Protein AF-A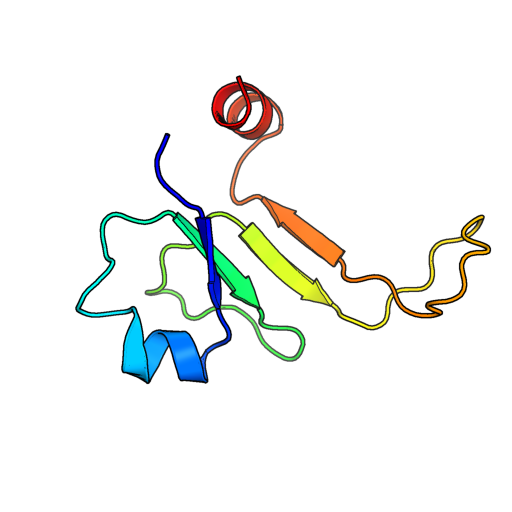0A1G4P316-F1 (afdb_monomer)

Radius of gyration: 14.1 Å; Cα contacts (8 Å, |Δi|>4): 101; chains: 1; bounding box: 40×27×31 Å

Mean predicted aligned error: 3.3 Å

pLDDT: mean 94.53, std 4.48, rang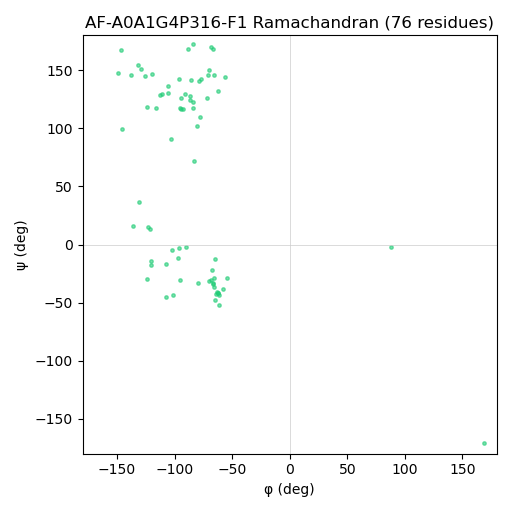e [67.81, 98.69]

Structure (mmCIF, N/CA/C/O backbone):
data_AF-A0A1G4P316-F1
#
_entry.id   AF-A0A1G4P316-F1
#
loop_
_atom_site.group_PDB
_atom_site.id
_atom_site.type_symbol
_atom_site.label_atom_id
_atom_site.label_alt_id
_atom_site.label_comp_id
_atom_site.label_asym_id
_atom_site.label_entity_id
_atom_site.label_seq_id
_atom_site.pdbx_PDB_ins_code
_atom_site.Cartn_x
_atom_site.Cartn_y
_atom_site.Cartn_z
_atom_site.occupancy
_atom_site.B_iso_or_equiv
_atom_site.auth_seq_id
_atom_site.auth_comp_id
_atom_site.auth_asym_id
_atom_site.auth_atom_id
_atom_site.pdbx_PDB_model_num
ATOM 1 N N . MET A 1 1 ? -1.485 -2.175 19.127 1.00 67.81 1 MET A N 1
ATOM 2 C CA . MET A 1 1 ? -1.034 -1.980 17.739 1.00 67.81 1 MET A CA 1
ATOM 3 C C . MET A 1 1 ? -1.902 -2.874 16.880 1.00 67.81 1 MET A C 1
ATOM 5 O O . MET A 1 1 ? -1.977 -4.064 17.174 1.00 67.81 1 MET A O 1
ATOM 9 N N . GLN A 1 2 ? -2.643 -2.287 15.948 1.00 85.50 2 GLN A N 1
ATOM 10 C CA . GLN A 1 2 ? -3.523 -3.019 15.041 1.00 85.50 2 GLN A CA 1
ATOM 11 C C . GLN A 1 2 ? -2.694 -3.479 13.835 1.00 85.50 2 GLN A C 1
ATOM 13 O O . GLN A 1 2 ? -1.778 -2.754 13.441 1.00 85.50 2 GLN A O 1
ATOM 18 N N . PRO A 1 3 ? -2.912 -4.689 13.299 1.00 92.75 3 PRO A N 1
ATOM 19 C CA . PRO A 1 3 ? -2.159 -5.149 12.143 1.00 92.75 3 PRO A CA 1
ATOM 20 C C . PRO A 1 3 ? -2.553 -4.374 10.881 1.00 92.75 3 PRO A C 1
ATOM 22 O O . PRO A 1 3 ? -3.705 -3.981 10.717 1.00 92.75 3 PRO A O 1
ATOM 25 N N . VAL A 1 4 ? -1.594 -4.241 9.963 1.00 96.56 4 VAL A N 1
ATOM 26 C CA . VAL A 1 4 ? -1.852 -3.826 8.580 1.00 96.56 4 VAL A CA 1
ATOM 27 C C . VAL A 1 4 ? -2.010 -5.078 7.727 1.00 96.56 4 VAL A C 1
ATOM 29 O O . VAL A 1 4 ? -1.127 -5.942 7.717 1.00 96.56 4 VAL A O 1
ATOM 32 N N . LEU A 1 5 ? -3.117 -5.183 6.998 1.00 97.19 5 LEU A N 1
ATOM 33 C CA . LEU A 1 5 ? -3.398 -6.312 6.119 1.00 97.19 5 LEU A CA 1
ATOM 34 C C . LEU A 1 5 ? -2.962 -5.991 4.693 1.00 97.19 5 LEU A C 1
ATOM 36 O O . LEU A 1 5 ? -3.491 -5.089 4.046 1.00 97.19 5 LEU A O 1
ATOM 40 N N . TYR A 1 6 ? -2.004 -6.762 4.185 1.00 97.75 6 TYR A N 1
ATOM 41 C CA . TYR A 1 6 ? -1.602 -6.681 2.789 1.00 97.75 6 TYR A CA 1
ATOM 42 C C . TYR A 1 6 ? -2.516 -7.528 1.903 1.00 97.75 6 TYR A C 1
ATOM 44 O O . TYR A 1 6 ? -2.642 -8.737 2.110 1.00 97.75 6 TYR A O 1
ATOM 52 N N . VAL A 1 7 ? -3.145 -6.899 0.908 1.00 97.31 7 VAL A N 1
ATOM 53 C CA . VAL A 1 7 ? -4.230 -7.514 0.132 1.00 97.31 7 VAL A CA 1
ATOM 54 C C . VAL A 1 7 ? -4.102 -7.227 -1.360 1.00 97.31 7 VAL A C 1
ATOM 56 O O . VAL A 1 7 ? -3.683 -6.156 -1.780 1.00 97.31 7 VAL A O 1
ATOM 59 N N . THR A 1 8 ? -4.507 -8.184 -2.187 1.00 97.00 8 THR A N 1
ATOM 60 C CA . THR A 1 8 ? -4.896 -7.938 -3.586 1.00 97.00 8 THR A CA 1
ATOM 61 C C . THR A 1 8 ? -6.384 -7.603 -3.665 1.00 97.00 8 THR A C 1
ATOM 63 O O . THR A 1 8 ? -7.115 -7.855 -2.706 1.00 97.00 8 THR A O 1
ATOM 66 N N . GLY A 1 9 ? -6.859 -7.111 -4.814 1.00 95.69 9 GLY A N 1
ATOM 67 C CA . GLY A 1 9 ? -8.295 -6.887 -5.007 1.00 95.69 9 GLY A CA 1
ATOM 68 C C . GLY A 1 9 ? -9.148 -8.141 -4.824 1.00 95.69 9 GLY A C 1
ATOM 69 O O . GLY A 1 9 ? -10.182 -8.075 -4.165 1.00 95.69 9 GLY A O 1
ATOM 70 N N . ASP A 1 10 ? -8.665 -9.297 -5.284 1.00 95.12 10 ASP A N 1
ATOM 71 C CA . ASP A 1 10 ? -9.376 -10.570 -5.125 1.00 95.12 10 ASP A CA 1
ATOM 72 C C . ASP A 1 10 ? -9.497 -10.971 -3.650 1.00 95.12 10 ASP A C 1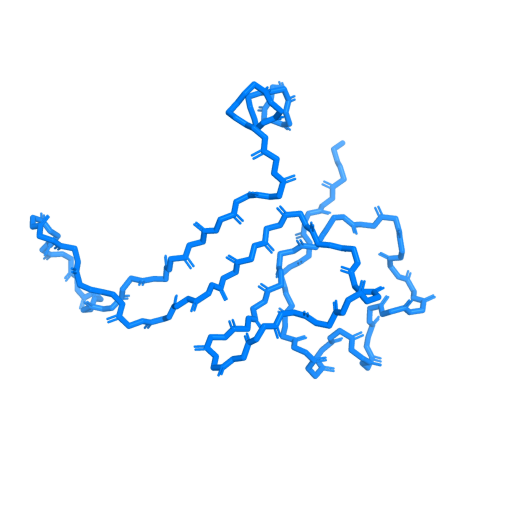
ATOM 74 O O . ASP A 1 10 ? -10.579 -11.301 -3.170 1.00 95.12 10 ASP A O 1
ATOM 78 N N . SER A 1 11 ? -8.394 -10.905 -2.896 1.00 95.56 11 SER A N 1
ATOM 79 C CA . SER A 1 11 ? -8.424 -11.225 -1.463 1.00 95.56 11 SER A CA 1
ATOM 80 C C . SER A 1 11 ? -9.250 -10.217 -0.667 1.00 95.56 11 SER A C 1
ATOM 82 O O . SER A 1 11 ? -9.903 -10.609 0.294 1.00 95.56 11 SER A O 1
ATOM 84 N N . TYR A 1 12 ? -9.251 -8.940 -1.069 1.00 95.56 12 TYR A N 1
ATOM 85 C CA . TYR A 1 12 ? -10.073 -7.923 -0.423 1.00 95.56 12 TYR A CA 1
ATOM 86 C C . TYR A 1 12 ? -11.565 -8.259 -0.546 1.00 95.56 12 TYR A C 1
ATOM 88 O O . TYR A 1 12 ? -12.257 -8.363 0.466 1.00 95.56 12 TYR A O 1
ATOM 96 N N . ALA A 1 13 ? -12.023 -8.522 -1.773 1.00 93.31 13 ALA A N 1
ATOM 97 C CA . ALA A 1 13 ? -13.427 -8.796 -2.070 1.00 93.31 13 ALA A CA 1
ATOM 98 C C . ALA A 1 13 ? -13.943 -10.106 -1.451 1.00 93.31 13 ALA A C 1
ATOM 100 O O . ALA A 1 13 ? -15.132 -10.233 -1.185 1.00 93.31 13 ALA A O 1
ATOM 101 N N . VAL A 1 14 ? -13.072 -11.101 -1.252 1.00 93.19 14 VAL A N 1
ATOM 102 C CA . VAL A 1 14 ? -13.489 -12.434 -0.779 1.00 93.19 14 VAL A CA 1
ATOM 103 C C . VAL A 1 14 ? -13.354 -12.601 0.734 1.00 93.19 14 VAL A C 1
ATOM 105 O O . VAL A 1 14 ? -14.091 -13.393 1.313 1.00 93.19 14 VAL A O 1
ATOM 108 N N . ILE A 1 15 ? -12.391 -11.923 1.366 1.00 90.94 15 ILE A N 1
ATOM 109 C CA . ILE A 1 15 ? -11.969 -12.239 2.742 1.00 90.94 15 ILE A CA 1
ATOM 110 C C . ILE A 1 15 ? -12.072 -11.027 3.671 1.00 90.94 15 ILE A C 1
ATOM 112 O O . ILE A 1 15 ? -12.245 -11.200 4.870 1.00 90.94 15 ILE A O 1
ATOM 116 N N . ILE A 1 16 ? -11.916 -9.807 3.151 1.00 92.19 16 ILE A N 1
ATOM 117 C CA . ILE A 1 16 ? -11.599 -8.642 3.990 1.00 92.19 16 ILE A CA 1
ATOM 118 C C . ILE A 1 16 ? -12.774 -7.690 4.144 1.00 92.19 16 ILE A C 1
ATOM 120 O O . ILE A 1 16 ? -13.035 -7.258 5.264 1.00 92.19 16 ILE A O 1
ATOM 124 N N . GLN A 1 17 ? -13.467 -7.371 3.046 1.00 88.75 17 GLN A N 1
ATOM 125 C CA . GLN A 1 17 ? -14.422 -6.257 2.985 1.00 88.75 17 GLN A CA 1
ATOM 126 C C . GLN A 1 17 ? -15.527 -6.304 4.063 1.00 88.75 17 GLN A C 1
ATOM 128 O O . GLN A 1 17 ? -15.992 -5.251 4.483 1.00 88.75 17 GLN A O 1
ATOM 133 N N . ASP A 1 18 ? -15.906 -7.500 4.532 1.00 88.75 18 ASP A N 1
ATOM 134 C CA . ASP A 1 18 ? -17.017 -7.700 5.472 1.00 88.75 18 ASP A CA 1
ATOM 135 C C . ASP A 1 18 ? -16.573 -8.077 6.904 1.00 88.75 18 ASP A C 1
ATOM 137 O O . ASP A 1 18 ? -17.363 -7.942 7.837 1.00 88.75 18 ASP A O 1
ATOM 141 N N . ASP A 1 19 ? -15.323 -8.520 7.100 1.00 90.75 19 ASP A N 1
ATOM 142 C CA . ASP A 1 19 ? -14.883 -9.186 8.343 1.00 90.75 19 ASP A CA 1
ATOM 143 C C . ASP A 1 19 ? -13.729 -8.478 9.079 1.00 90.75 19 ASP A C 1
ATOM 145 O O . ASP A 1 19 ? -13.502 -8.741 10.260 1.00 90.75 19 ASP A O 1
ATOM 149 N N . PHE A 1 20 ? -12.994 -7.582 8.411 1.00 89.31 20 PHE A N 1
ATOM 150 C CA . PHE A 1 20 ? -11.774 -6.955 8.951 1.00 89.31 20 PHE A CA 1
ATOM 151 C C . PHE A 1 20 ? -11.779 -5.431 8.787 1.00 89.31 20 PHE A C 1
ATOM 153 O O . PHE A 1 20 ? -10.744 -4.821 8.521 1.00 89.31 20 PHE A O 1
ATOM 160 N N . SER A 1 21 ? -12.952 -4.811 8.932 1.00 85.56 21 SER A N 1
ATOM 161 C CA . SER A 1 21 ? -13.141 -3.364 8.755 1.00 85.56 21 SER A CA 1
ATOM 162 C C . SER A 1 21 ? -12.405 -2.506 9.787 1.00 85.56 21 SER A C 1
ATOM 164 O O . SER A 1 21 ? -12.354 -1.290 9.648 1.00 85.56 21 SER A O 1
ATOM 166 N N . ASP A 1 22 ? -11.902 -3.107 10.864 1.00 91.44 22 ASP A N 1
ATOM 167 C CA . ASP A 1 22 ? -11.053 -2.424 11.829 1.00 91.44 22 ASP A CA 1
ATOM 168 C C . ASP A 1 22 ? -9.608 -2.309 11.324 1.00 91.44 22 ASP A C 1
ATOM 170 O O . ASP A 1 22 ? -8.948 -1.317 11.600 1.00 91.44 22 ASP A O 1
ATOM 174 N N . CYS A 1 23 ? -9.089 -3.268 10.564 1.00 94.31 23 CYS A N 1
ATOM 175 C CA . CYS A 1 23 ? -7.677 -3.290 10.191 1.00 94.31 23 CYS A CA 1
ATOM 176 C C . CYS A 1 23 ? -7.315 -2.291 9.078 1.00 94.31 23 CYS A C 1
ATOM 178 O O . CYS A 1 23 ? -8.025 -2.150 8.085 1.00 94.31 23 CYS A O 1
ATOM 180 N N . ASP A 1 24 ? -6.132 -1.680 9.197 1.00 96.06 24 ASP A N 1
ATOM 181 C CA . ASP A 1 24 ? -5.546 -0.869 8.128 1.00 96.06 24 ASP A CA 1
ATOM 182 C C . ASP A 1 24 ? -5.199 -1.730 6.910 1.00 96.06 24 ASP A C 1
ATOM 184 O O . ASP A 1 24 ? -4.742 -2.872 7.044 1.00 96.06 24 ASP A O 1
ATOM 188 N N . LEU A 1 25 ? -5.339 -1.165 5.709 1.00 97.31 25 LEU A N 1
ATOM 189 C CA . LEU A 1 25 ? -5.110 -1.900 4.466 1.00 97.31 25 LEU A CA 1
ATOM 190 C C . LEU A 1 25 ? -3.860 -1.425 3.729 1.00 97.31 25 LEU A C 1
ATOM 192 O O . LEU A 1 25 ? -3.698 -0.246 3.411 1.00 97.31 25 LEU A O 1
ATOM 196 N N . TRP A 1 26 ? -3.014 -2.387 3.369 1.00 98.25 26 TRP A N 1
ATOM 197 C CA . TRP A 1 26 ? -1.968 -2.231 2.368 1.00 98.25 26 TRP A CA 1
ATOM 198 C C . TRP A 1 26 ? -2.416 -2.904 1.071 1.00 98.25 26 TRP A C 1
ATOM 200 O O . TRP A 1 26 ? -2.209 -4.093 0.830 1.00 98.25 26 TRP A O 1
ATOM 210 N N . TYR A 1 27 ? -3.064 -2.124 0.217 1.00 98.25 27 TYR A N 1
ATOM 211 C CA . TYR A 1 27 ? -3.708 -2.620 -0.986 1.00 98.25 27 TYR A CA 1
ATOM 212 C C . TYR A 1 27 ? -2.723 -2.694 -2.156 1.00 98.25 27 TYR A C 1
ATOM 214 O O . TYR A 1 27 ? -2.060 -1.716 -2.507 1.00 98.25 27 TYR A O 1
ATOM 222 N N . ARG A 1 28 ? -2.637 -3.845 -2.817 1.00 98.44 28 ARG A N 1
ATOM 223 C CA . ARG A 1 28 ? -1.869 -4.033 -4.048 1.00 98.44 28 ARG A CA 1
ATOM 224 C C . ARG A 1 28 ? -2.755 -3.853 -5.268 1.00 98.44 28 ARG A C 1
ATOM 226 O O . ARG A 1 28 ? -3.611 -4.689 -5.558 1.00 98.44 28 ARG A O 1
ATOM 233 N N . SER A 1 29 ? -2.436 -2.831 -6.057 1.00 97.94 29 SER A N 1
ATOM 234 C CA . SER A 1 29 ? -3.006 -2.620 -7.385 1.00 97.94 29 SER A CA 1
ATOM 235 C C . SER A 1 29 ? -1.961 -1.995 -8.304 1.00 97.94 29 SER A C 1
ATOM 237 O O . SER A 1 29 ? -1.710 -0.797 -8.247 1.00 97.94 29 SER A O 1
ATOM 239 N N . VAL A 1 30 ? -1.322 -2.812 -9.143 1.00 97.50 30 VAL A N 1
ATOM 240 C CA . VAL A 1 30 ? -0.158 -2.390 -9.954 1.00 97.50 30 VAL A CA 1
ATOM 241 C C . VAL A 1 30 ? -0.487 -2.112 -11.426 1.00 97.50 30 VAL A C 1
ATOM 243 O O . VAL A 1 30 ? 0.382 -1.695 -12.186 1.00 97.50 30 VAL A O 1
ATOM 246 N N . TYR A 1 31 ? -1.732 -2.364 -11.841 1.00 94.69 31 TYR A N 1
ATOM 247 C CA . TYR A 1 31 ? -2.200 -2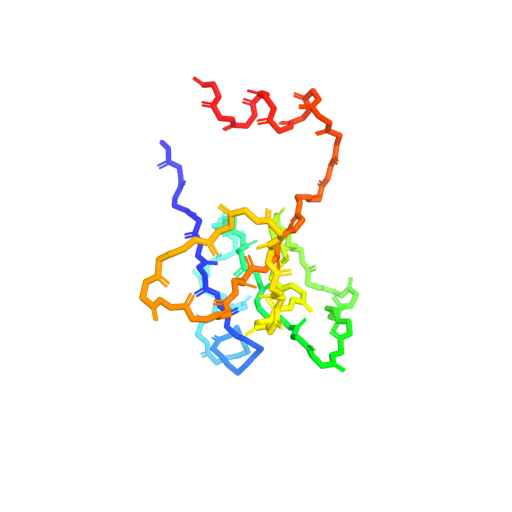.177 -13.224 1.00 94.69 31 TYR A CA 1
ATOM 248 C C . TYR A 1 31 ? -3.369 -1.188 -13.344 1.00 94.69 31 TYR A C 1
ATOM 250 O O . TYR A 1 31 ? -3.688 -0.745 -14.444 1.00 94.69 31 TYR A O 1
ATOM 258 N N . SER A 1 32 ? -4.003 -0.842 -12.226 1.00 93.38 32 SER A N 1
ATOM 259 C CA . SER A 1 32 ? -5.168 0.040 -12.140 1.00 93.38 32 SER A CA 1
ATOM 260 C C . SER A 1 32 ? -5.126 0.844 -10.840 1.00 93.38 32 SER A C 1
ATOM 262 O O . SER A 1 32 ? -4.349 0.530 -9.937 1.00 93.38 32 SER A O 1
ATOM 264 N N . GLY A 1 33 ? -5.972 1.869 -10.728 1.00 93.44 33 GLY A N 1
ATOM 265 C CA . GLY A 1 33 ? -6.209 2.541 -9.448 1.00 93.44 33 GLY A CA 1
ATOM 266 C C . GLY A 1 33 ? -6.907 1.632 -8.430 1.00 93.44 33 GLY A C 1
ATOM 267 O O . GLY A 1 33 ? -7.404 0.560 -8.784 1.00 93.44 33 GLY A O 1
ATOM 268 N N . ILE A 1 34 ? -6.940 2.078 -7.174 1.00 96.06 34 ILE A N 1
ATOM 269 C CA . ILE A 1 34 ? -7.750 1.465 -6.114 1.00 96.06 34 ILE A CA 1
ATOM 270 C C . ILE A 1 34 ? -9.212 1.933 -6.284 1.00 96.06 34 ILE A C 1
ATOM 272 O O . ILE A 1 34 ? -9.419 3.099 -6.640 1.00 96.06 34 ILE A O 1
ATOM 276 N N . PRO A 1 35 ? -10.223 1.064 -6.080 1.00 94.94 35 PRO A N 1
ATOM 277 C CA . PRO A 1 35 ? -11.626 1.478 -6.086 1.00 94.94 35 PRO A CA 1
ATOM 278 C C . PRO A 1 35 ? -11.906 2.600 -5.074 1.00 94.94 35 PRO A C 1
ATOM 280 O O . PRO A 1 35 ? -11.308 2.647 -4.004 1.00 94.94 35 PRO A O 1
ATOM 283 N N . ALA A 1 36 ? -12.801 3.526 -5.422 1.00 93.50 36 ALA A N 1
ATOM 284 C CA . ALA A 1 36 ? -13.033 4.746 -4.639 1.00 93.50 36 ALA A CA 1
ATOM 285 C C . ALA A 1 36 ? -13.672 4.498 -3.260 1.00 93.50 36 ALA A C 1
ATOM 287 O O . ALA A 1 36 ? -13.587 5.351 -2.385 1.00 93.50 36 ALA A O 1
ATOM 288 N N . ASP A 1 37 ? -14.331 3.357 -3.097 1.00 92.50 37 ASP A N 1
ATOM 289 C CA . ASP A 1 37 ? -15.011 2.895 -1.888 1.00 92.50 37 ASP A CA 1
ATOM 290 C C . ASP A 1 37 ? -14.106 2.079 -0.952 1.00 92.50 37 ASP A C 1
ATOM 292 O O . ASP A 1 37 ? -14.539 1.687 0.128 1.00 92.50 37 ASP A O 1
ATOM 296 N N . VAL A 1 38 ? -12.849 1.842 -1.336 1.00 94.00 38 VAL A N 1
ATOM 297 C CA . VAL A 1 38 ? -11.872 1.150 -0.493 1.00 94.00 38 VAL A CA 1
ATOM 298 C C . VAL A 1 38 ? -11.078 2.176 0.307 1.00 94.00 38 VAL A C 1
ATOM 300 O O . VAL A 1 38 ? -10.309 2.957 -0.255 1.00 94.00 38 VAL A O 1
ATOM 303 N N . GLU A 1 39 ? -11.210 2.134 1.631 1.00 94.25 39 GLU A N 1
ATOM 304 C CA . GLU A 1 39 ? -10.339 2.880 2.540 1.00 94.25 39 GLU A CA 1
ATOM 305 C C . GLU A 1 39 ? -8.996 2.150 2.679 1.00 94.25 39 GLU A C 1
ATOM 307 O O . GLU A 1 39 ? -8.912 1.060 3.239 1.00 94.25 39 GLU A O 1
ATOM 312 N N . TRP A 1 40 ? -7.933 2.728 2.117 1.00 96.62 40 TRP A N 1
ATOM 313 C CA . TRP A 1 40 ? -6.586 2.156 2.139 1.00 96.62 40 TRP A CA 1
ATOM 314 C C . TRP A 1 40 ? -5.595 3.085 2.841 1.00 96.62 40 TRP A C 1
ATOM 316 O O . TRP A 1 40 ? -5.674 4.311 2.727 1.00 96.62 40 TRP A O 1
ATOM 326 N N . THR A 1 41 ? -4.623 2.474 3.516 1.00 97.69 41 THR A N 1
ATOM 327 C CA . THR A 1 41 ? -3.567 3.155 4.281 1.00 97.69 41 THR A CA 1
ATOM 328 C C . THR A 1 41 ? -2.266 3.182 3.481 1.00 97.69 41 THR A C 1
ATOM 330 O O . THR A 1 41 ? -1.615 4.220 3.357 1.00 97.69 41 THR A O 1
ATOM 333 N N . PHE A 1 42 ? -1.921 2.057 2.848 1.00 98.44 42 PHE A N 1
ATOM 334 C CA . PHE A 1 42 ? -0.796 1.945 1.920 1.00 98.44 42 PHE A CA 1
ATOM 335 C C . PHE A 1 42 ? -1.246 1.378 0.575 1.00 98.44 42 PHE A C 1
ATOM 337 O O . PHE A 1 42 ? -2.104 0.499 0.510 1.00 98.44 42 PHE A O 1
ATOM 344 N N . TRP A 1 43 ? -0.630 1.840 -0.509 1.00 98.56 43 TRP A N 1
ATOM 345 C CA . TRP A 1 43 ? -0.883 1.332 -1.854 1.00 98.56 43 TRP A CA 1
ATOM 346 C C . TRP A 1 43 ? 0.411 0.857 -2.503 1.00 98.56 43 TRP A C 1
ATOM 348 O O . TRP A 1 43 ? 1.302 1.667 -2.760 1.00 98.56 43 TRP A O 1
ATOM 358 N N . GLN A 1 44 ? 0.495 -0.436 -2.833 1.00 98.69 44 GLN A N 1
ATOM 359 C CA . GLN A 1 44 ? 1.510 -0.946 -3.756 1.00 98.69 44 GLN A CA 1
ATOM 360 C C . GLN A 1 44 ? 1.075 -0.684 -5.202 1.00 98.69 44 GLN A C 1
ATOM 362 O O . GLN A 1 44 ? 0.241 -1.413 -5.752 1.00 98.69 44 GLN A O 1
ATOM 367 N N . TYR A 1 45 ? 1.661 0.343 -5.817 1.00 97.88 45 TYR A N 1
ATOM 368 C CA . TYR A 1 45 ? 1.298 0.812 -7.160 1.00 97.88 45 TYR A CA 1
ATOM 369 C C . TYR A 1 45 ? 2.207 0.272 -8.268 1.00 97.88 45 TYR A C 1
ATOM 371 O O . TYR A 1 45 ? 1.904 0.406 -9.452 1.00 97.88 45 TYR A O 1
ATOM 379 N N . SER A 1 46 ? 3.333 -0.349 -7.914 1.00 97.31 46 SER A N 1
ATOM 380 C CA . SER A 1 46 ? 4.238 -0.967 -8.883 1.00 97.31 46 SER A CA 1
ATOM 381 C C . SER A 1 46 ? 4.962 -2.162 -8.285 1.00 97.31 46 SER A C 1
ATOM 383 O O . SER A 1 46 ? 5.376 -2.109 -7.136 1.00 97.31 46 SER A O 1
ATOM 385 N N . ASN A 1 47 ? 5.244 -3.153 -9.133 1.00 96.50 47 ASN A N 1
ATOM 386 C CA . ASN A 1 47 ? 6.069 -4.325 -8.832 1.00 96.50 47 ASN A CA 1
ATOM 387 C C . ASN A 1 47 ? 7.277 -4.508 -9.772 1.00 96.50 47 ASN A C 1
ATOM 389 O O . ASN A 1 47 ? 7.799 -5.613 -9.920 1.00 96.50 47 ASN A O 1
ATOM 393 N N . ARG A 1 48 ? 7.655 -3.473 -10.538 1.00 95.12 48 ARG A N 1
ATOM 394 C CA . ARG A 1 48 ? 8.677 -3.582 -11.602 1.00 95.12 48 ARG A CA 1
ATOM 395 C C . ARG A 1 48 ? 9.679 -2.432 -11.625 1.00 95.12 48 ARG A C 1
ATOM 397 O O . ARG A 1 48 ? 10.381 -2.261 -12.627 1.00 95.12 48 ARG A O 1
ATOM 404 N N . HIS A 1 49 ? 9.771 -1.646 -10.553 1.00 95.69 49 HIS A N 1
ATOM 405 C CA . HIS A 1 49 ? 10.754 -0.568 -10.514 1.00 95.69 49 HIS A CA 1
ATOM 406 C C . HIS A 1 49 ? 12.167 -1.125 -10.382 1.00 95.69 49 HIS A C 1
ATOM 408 O O . HIS A 1 49 ? 12.406 -2.144 -9.743 1.00 95.69 49 HIS A O 1
ATOM 414 N N . ARG A 1 50 ? 13.115 -0.437 -11.015 1.00 95.56 50 ARG A N 1
ATOM 415 C CA . ARG A 1 50 ? 14.546 -0.670 -10.832 1.00 95.56 50 ARG A CA 1
ATOM 416 C C . ARG A 1 50 ? 15.115 0.599 -10.234 1.00 95.56 50 ARG A C 1
ATOM 418 O O . ARG A 1 50 ? 15.044 1.646 -10.875 1.00 95.56 50 ARG A O 1
ATOM 425 N N . LEU A 1 51 ? 15.655 0.507 -9.027 1.00 94.19 51 LEU A N 1
ATOM 426 C CA . LEU A 1 51 ? 16.258 1.656 -8.367 1.00 94.19 51 LEU A CA 1
ATOM 427 C C . LEU A 1 51 ? 17.744 1.717 -8.705 1.00 94.19 51 LEU A C 1
ATOM 429 O O . LEU A 1 51 ? 18.466 0.723 -8.614 1.00 94.19 51 LEU A O 1
ATOM 433 N N . GLN A 1 52 ? 18.197 2.891 -9.139 1.00 93.94 52 GLN A N 1
ATOM 434 C CA . GLN A 1 52 ? 19.616 3.128 -9.359 1.00 93.94 52 GLN A CA 1
ATOM 435 C C . GLN A 1 52 ? 20.362 2.973 -8.031 1.00 93.94 52 GLN A C 1
ATOM 437 O O . GLN A 1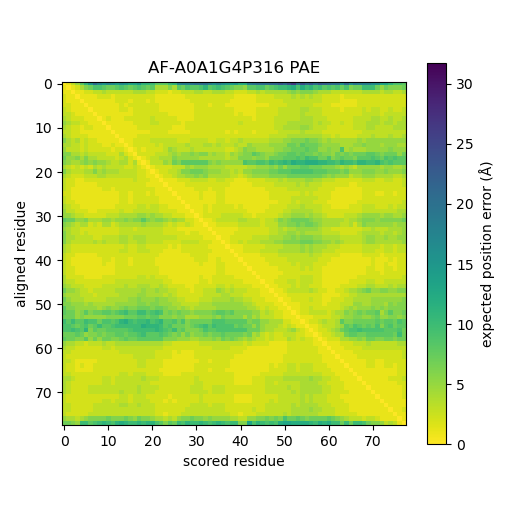 52 ? 19.953 3.536 -7.021 1.00 93.94 52 GLN A O 1
ATOM 442 N N . GLY A 1 53 ? 21.458 2.216 -8.044 1.00 93.56 53 GLY A N 1
ATOM 443 C CA . GLY A 1 53 ? 22.248 1.941 -6.843 1.00 93.56 53 GLY A CA 1
ATOM 444 C C . GLY A 1 53 ? 21.791 0.719 -6.046 1.00 93.56 53 GLY A C 1
ATOM 445 O O . GLY A 1 53 ? 22.456 0.376 -5.078 1.00 93.56 53 GLY A O 1
ATOM 446 N N . TYR A 1 54 ? 20.718 0.035 -6.457 1.00 93.06 54 TYR A N 1
ATOM 447 C CA . TYR A 1 54 ? 20.362 -1.266 -5.894 1.00 93.06 54 TYR A CA 1
ATOM 448 C C . TYR A 1 54 ? 21.090 -2.402 -6.633 1.00 93.06 54 TYR A C 1
ATOM 450 O O . TYR A 1 54 ? 20.960 -2.532 -7.854 1.00 93.06 54 TYR A O 1
ATOM 458 N N . ASP A 1 55 ? 21.833 -3.226 -5.893 1.00 92.19 55 ASP A N 1
ATOM 459 C CA . ASP A 1 55 ? 22.643 -4.350 -6.390 1.00 92.19 55 ASP A CA 1
ATOM 460 C C . ASP A 1 55 ? 22.247 -5.712 -5.783 1.00 92.19 55 ASP A C 1
ATOM 462 O O . ASP A 1 55 ? 22.964 -6.703 -5.936 1.00 92.19 55 ASP A O 1
ATOM 466 N N . GLY A 1 56 ? 21.086 -5.777 -5.124 1.00 90.12 56 GLY A N 1
ATOM 467 C CA . GLY A 1 56 ? 20.545 -7.014 -4.570 1.00 90.12 56 GLY A CA 1
ATOM 468 C C . GLY A 1 56 ? 20.106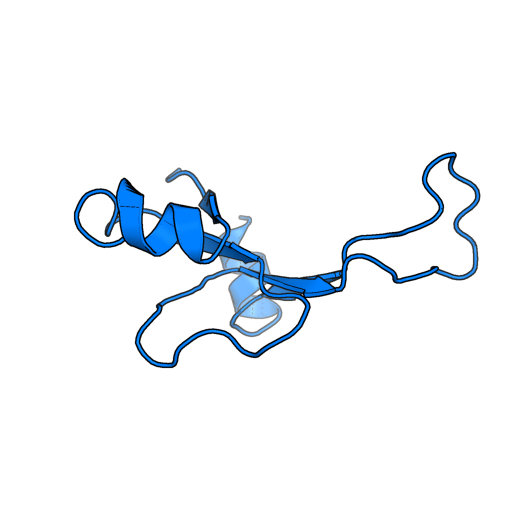 -8.024 -5.636 1.00 90.12 56 GLY A C 1
ATOM 469 O O . GLY A 1 56 ? 20.028 -7.734 -6.832 1.00 90.12 56 GLY A O 1
ATOM 470 N N . SER A 1 57 ? 19.802 -9.242 -5.185 1.00 91.12 57 SER A N 1
ATOM 471 C CA . SER A 1 57 ? 19.437 -10.362 -6.061 1.00 91.12 57 SER A CA 1
ATOM 472 C C . SER A 1 57 ? 18.088 -10.185 -6.761 1.00 91.12 57 SER A C 1
ATOM 474 O O . SER A 1 57 ? 17.915 -10.690 -7.871 1.00 91.12 57 SER A O 1
AT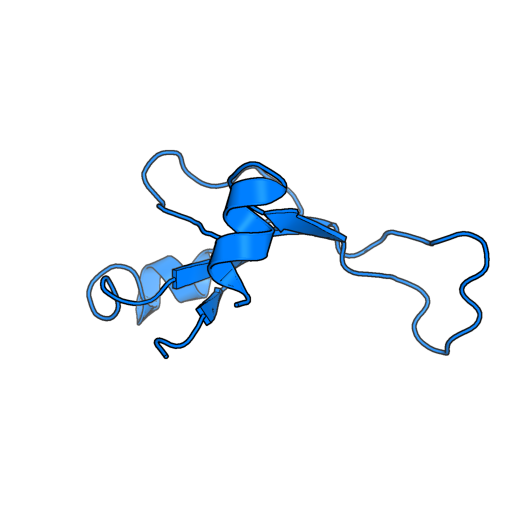OM 476 N N . GLU A 1 58 ? 17.141 -9.482 -6.137 1.00 92.56 58 GLU A N 1
ATOM 477 C CA . GLU A 1 58 ? 15.830 -9.213 -6.724 1.00 92.56 58 GLU A CA 1
ATOM 478 C C . GLU A 1 58 ? 15.899 -7.986 -7.636 1.00 92.56 58 GLU A C 1
ATOM 480 O O . GLU A 1 58 ? 16.171 -6.869 -7.210 1.00 92.56 58 GLU A O 1
ATOM 485 N N . ARG A 1 59 ? 15.641 -8.175 -8.928 1.00 92.50 59 ARG A N 1
ATOM 486 C CA . ARG A 1 59 ? 15.790 -7.096 -9.910 1.00 92.50 59 ARG A CA 1
ATOM 487 C C . ARG A 1 59 ? 14.728 -6.010 -9.742 1.00 92.50 59 ARG A C 1
ATOM 489 O O . ARG A 1 59 ? 14.981 -4.866 -10.134 1.00 92.50 59 ARG A O 1
ATOM 496 N N . TYR A 1 60 ? 13.537 -6.389 -9.288 1.00 96.50 60 TYR A N 1
ATOM 497 C CA . TYR A 1 60 ? 12.365 -5.529 -9.276 1.00 96.50 60 TYR A CA 1
ATOM 498 C C . TYR A 1 60 ? 11.934 -5.179 -7.858 1.00 96.50 60 TYR A C 1
ATOM 500 O O . TYR A 1 60 ? 11.735 -6.046 -7.020 1.00 96.50 60 TYR A O 1
ATOM 508 N N . ILE A 1 61 ? 11.761 -3.884 -7.616 1.00 96.31 61 ILE A N 1
ATOM 509 C CA . ILE A 1 61 ? 11.386 -3.344 -6.316 1.00 96.31 61 ILE A CA 1
ATOM 510 C C . ILE A 1 61 ? 9.925 -2.914 -6.365 1.00 96.31 61 ILE A C 1
ATOM 512 O O . ILE A 1 61 ? 9.490 -2.203 -7.284 1.00 96.31 61 ILE A O 1
ATOM 516 N N . ASP A 1 62 ? 9.183 -3.368 -5.361 1.00 97.56 62 ASP A N 1
ATOM 517 C CA . ASP A 1 62 ? 7.815 -2.951 -5.119 1.00 97.56 62 ASP A CA 1
ATOM 518 C C . ASP A 1 62 ? 7.806 -1.512 -4.600 1.00 97.56 62 ASP A C 1
ATOM 520 O O . ASP A 1 62 ? 8.469 -1.182 -3.615 1.00 97.56 62 ASP A O 1
ATOM 524 N N . MET A 1 63 ? 7.041 -0.649 -5.264 1.00 97.81 63 MET A N 1
ATOM 525 C CA . MET A 1 63 ? 6.905 0.750 -4.873 1.00 97.81 63 MET A CA 1
ATOM 526 C C . MET A 1 63 ? 5.553 0.971 -4.225 1.00 97.81 63 MET A C 1
ATOM 528 O O . MET A 1 63 ? 4.527 0.497 -4.724 1.00 97.81 63 MET A O 1
ATOM 532 N N . ASN A 1 64 ? 5.572 1.724 -3.129 1.00 98.38 64 ASN A N 1
ATOM 533 C CA . ASN A 1 64 ? 4.412 1.956 -2.291 1.00 98.38 64 ASN A CA 1
ATOM 534 C C . ASN A 1 64 ? 4.251 3.444 -1.991 1.00 98.38 64 ASN A C 1
ATOM 536 O O . ASN A 1 64 ? 5.232 4.190 -2.008 1.00 98.38 64 ASN A O 1
ATOM 540 N N . VAL A 1 65 ? 3.022 3.857 -1.708 1.00 97.94 65 VAL A N 1
ATOM 541 C CA . VAL A 1 65 ? 2.697 5.185 -1.174 1.00 97.94 65 VAL A CA 1
ATOM 542 C C . VAL A 1 65 ? 1.820 5.047 0.062 1.00 97.94 65 VAL A C 1
ATOM 544 O O . VAL A 1 65 ? 1.067 4.081 0.181 1.00 97.94 65 VAL A O 1
ATOM 547 N N . PHE A 1 66 ? 1.933 6.012 0.968 1.00 98.38 66 PHE A N 1
ATOM 548 C CA . PHE A 1 66 ? 1.068 6.164 2.132 1.00 98.38 66 PHE A CA 1
ATOM 549 C C . PHE A 1 66 ? -0.050 7.165 1.818 1.00 98.38 66 PHE A C 1
ATOM 551 O O . PHE A 1 66 ? 0.186 8.154 1.120 1.00 98.38 66 PHE A O 1
ATOM 558 N N . ASN A 1 67 ? -1.257 6.904 2.314 1.00 97.62 67 ASN A N 1
ATOM 559 C CA . ASN A 1 67 ? -2.407 7.785 2.140 1.00 97.62 67 ASN A CA 1
ATOM 560 C C . ASN A 1 67 ? -2.409 8.911 3.187 1.00 97.62 67 ASN A C 1
ATOM 562 O O . ASN A 1 67 ? -3.194 8.900 4.131 1.00 97.62 67 ASN A O 1
ATOM 566 N N . GLY A 1 68 ? -1.499 9.870 3.039 1.00 97.69 68 GLY A N 1
ATOM 567 C CA . GLY A 1 68 ? -1.3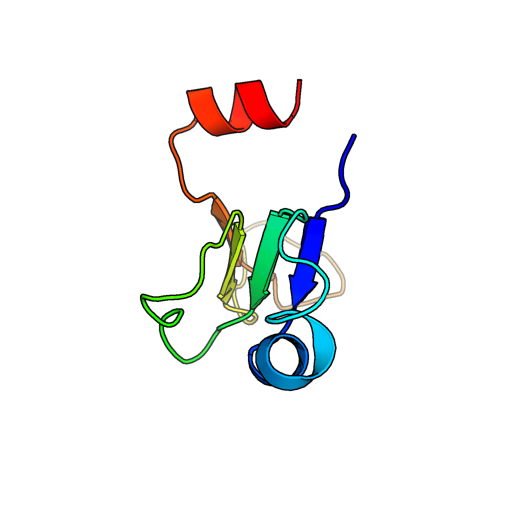78 10.987 3.971 1.00 97.69 68 GLY A CA 1
ATOM 568 C C . GLY A 1 68 ? -0.107 11.798 3.759 1.00 97.69 68 GLY A C 1
ATOM 569 O O . GLY A 1 68 ? 0.615 11.620 2.774 1.00 97.69 68 GLY A O 1
ATOM 570 N N . THR A 1 69 ? 0.150 12.712 4.687 1.00 98.44 69 THR A N 1
ATOM 571 C CA . THR A 1 69 ? 1.366 13.530 4.707 1.00 98.44 69 THR A CA 1
ATOM 572 C C . THR A 1 69 ? 2.532 12.806 5.387 1.00 98.44 69 THR A C 1
ATOM 574 O O . THR A 1 69 ? 2.381 11.730 5.963 1.00 98.44 69 THR A O 1
ATOM 577 N N . GLU A 1 70 ? 3.725 13.401 5.322 1.00 97.69 70 GLU A N 1
ATOM 578 C CA . GLU A 1 70 ? 4.895 12.909 6.058 1.00 97.69 70 GLU A CA 1
ATOM 579 C C . GLU A 1 70 ? 4.670 12.948 7.577 1.00 97.69 70 GLU A C 1
ATOM 581 O O .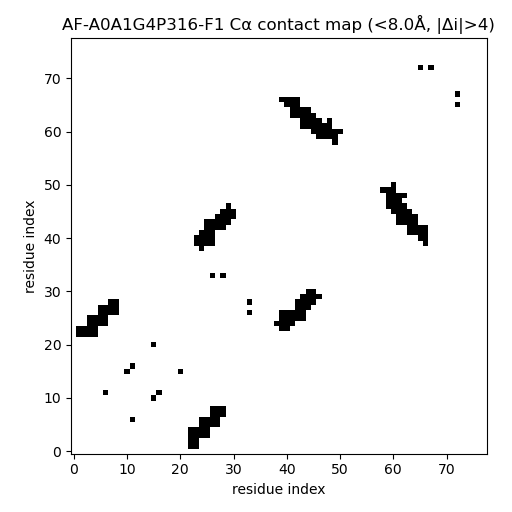 GLU A 1 70 ? 4.990 11.976 8.256 1.00 97.69 70 GLU A O 1
ATOM 586 N N . ASP A 1 71 ? 4.054 14.014 8.100 1.00 98.25 71 ASP A N 1
ATOM 587 C CA . ASP A 1 71 ? 3.719 14.127 9.526 1.00 98.25 71 ASP A CA 1
ATOM 588 C C . ASP A 1 71 ? 2.728 13.035 9.959 1.00 98.25 71 ASP A C 1
ATOM 590 O O . ASP A 1 71 ? 2.914 12.417 11.009 1.00 98.25 71 ASP A O 1
ATOM 594 N N . ASP A 1 72 ? 1.720 12.744 9.127 1.00 97.94 72 ASP A N 1
ATOM 595 C CA . ASP A 1 72 ? 0.766 11.653 9.369 1.00 97.94 72 ASP A CA 1
ATOM 596 C C . ASP A 1 72 ? 1.481 10.294 9.416 1.00 97.94 72 ASP A C 1
ATOM 598 O O . ASP A 1 72 ? 1.231 9.489 10.313 1.00 97.94 72 ASP A O 1
ATOM 602 N N . LEU A 1 73 ? 2.414 10.048 8.486 1.00 97.06 73 LEU A N 1
ATOM 603 C CA . LEU A 1 73 ? 3.202 8.815 8.460 1.00 97.06 73 LEU A CA 1
ATOM 604 C C . LEU A 1 73 ? 4.100 8.694 9.697 1.00 97.06 73 LEU A C 1
ATOM 606 O O . LEU A 1 73 ? 4.186 7.620 10.289 1.00 97.06 73 LEU A O 1
ATOM 610 N N . MET A 1 74 ? 4.751 9.783 10.109 1.00 97.19 74 MET A N 1
ATOM 611 C CA . MET A 1 74 ? 5.595 9.806 11.305 1.00 97.19 74 MET A CA 1
ATOM 612 C C . MET A 1 74 ? 4.780 9.541 12.573 1.00 97.19 74 MET A C 1
ATOM 614 O O . MET A 1 74 ? 5.225 8.786 13.440 1.00 97.19 74 MET A O 1
ATOM 618 N N . ALA A 1 75 ? 3.576 10.109 12.667 1.00 96.00 75 ALA A N 1
ATOM 619 C CA . ALA A 1 75 ? 2.652 9.834 13.762 1.00 96.00 75 ALA A CA 1
ATOM 620 C C . ALA A 1 75 ? 2.163 8.375 13.752 1.00 96.00 75 ALA A C 1
ATOM 622 O O . ALA A 1 75 ? 2.021 7.778 14.815 1.00 96.00 75 ALA A O 1
ATOM 623 N N . TYR A 1 76 ? 1.951 7.791 12.569 1.00 94.50 76 TYR A N 1
ATOM 624 C CA . TYR A 1 76 ? 1.492 6.411 12.400 1.00 94.50 76 TYR A CA 1
ATOM 625 C C . TYR A 1 76 ? 2.518 5.360 12.860 1.00 94.50 76 TYR A C 1
ATOM 627 O O . TYR A 1 76 ? 2.140 4.296 13.348 1.00 94.50 76 TYR A O 1
ATOM 635 N N . VAL A 1 77 ? 3.818 5.643 12.709 1.00 90.12 77 VAL A N 1
ATOM 636 C CA . VAL A 1 77 ? 4.909 4.707 13.056 1.00 90.12 77 VAL A CA 1
ATOM 637 C C . VAL A 1 77 ? 5.508 4.921 14.452 1.00 90.12 77 VAL A C 1
ATOM 639 O O . VAL A 1 77 ? 6.416 4.178 14.832 1.00 90.12 77 VAL A O 1
ATOM 642 N N . SER A 1 78 ? 5.045 5.942 15.181 1.00 83.75 78 SER A N 1
ATOM 643 C CA . SER A 1 78 ? 5.505 6.292 16.537 1.00 83.75 78 SER A CA 1
ATOM 644 C C . SER A 1 78 ? 4.862 5.419 17.616 1.00 83.75 78 SER A C 1
ATOM 646 O O . SER A 1 78 ? 5.590 5.048 18.566 1.00 83.75 78 SER A O 1
#

Nearest PDB structures (foldseek):
  5a6s-assembly1_A-2  TM=7.065E-01  e=2.874E-03  Clostridium phage phiCTP1
  3dl5-assembly3_E-2  TM=5.647E-01  e=6.560E+00  Cryptosporidium hominis
  3hj3-assembly1_A  TM=4.535E-01  e=4.989E+00  Cryptosporidium hominis
  3hj3-assembly1_B  TM=4.517E-01  e=7.024E+00  Cryptosporidium hominis
  3hj3-assembly2_D  TM=4.268E-01  e=9.236E+00  Cryptosporidium hominis

Foldseek 3Di:
DADEDEDEPVCCVPPNVPPPVVHAYAYEDQPDDDDPPDDHFKYQNHFADADPPDDDPDRTDTDMDGPDDPVVVVVVVD

Solvent-accessible surface area (backbone atoms only — not comparable to full-atom values): 4912 Å² total; per-residue (Å²): 137,82,62,70,47,76,34,44,65,68,54,32,74,75,64,33,75,87,74,43,82,85,49,46,25,32,37,45,36,62,89,53,82,77,62,92,87,61,83,58,45,29,37,33,53,33,68,70,43,70,62,89,92,68,82,66,93,69,75,51,43,71,40,71,48,64,73,67,52,70,68,54,50,54,63,72,76,106

Sequence (78 aa):
MQPVLYVTGDSYAVIIQDDFSDCDLWYRSVYSGIPADVEWTFWQYSNRHRLQGYDGSERYIDMNVFNGTEDDLMAYVS

Secondary structure (DSSP, 8-state):
-PPEEEEEHHHIIIIITTT-TTSEEEEE-SSSPPPTT---SEEEEEEEE--TT--SS-S-EEEEEESS-HHHHHHHT-